Protein AF-A0A5J4R8J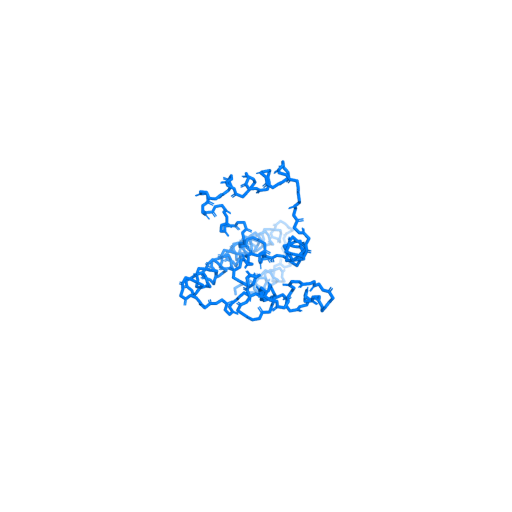6-F1 (afdb_monomer_lite)

Structure (mmCIF, N/CA/C/O backbone):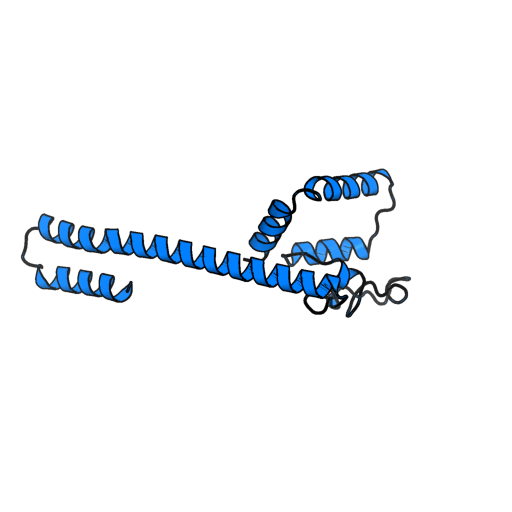
data_AF-A0A5J4R8J6-F1
#
_entry.id   AF-A0A5J4R8J6-F1
#
loop_
_atom_site.group_PDB
_atom_site.id
_atom_site.type_symbol
_atom_site.label_atom_id
_atom_site.label_alt_id
_atom_site.label_comp_id
_atom_site.label_asym_id
_atom_site.label_entity_id
_atom_site.label_seq_id
_atom_site.pdbx_PDB_ins_code
_atom_site.Cartn_x
_atom_site.Cartn_y
_atom_site.Cartn_z
_atom_site.occupancy
_atom_site.B_iso_or_equiv
_atom_site.auth_seq_id
_atom_site.auth_comp_id
_atom_site.auth_asym_id
_atom_site.auth_atom_id
_atom_site.pdbx_PDB_model_num
ATOM 1 N N . MET A 1 1 ? 19.999 -7.911 -23.924 1.00 58.81 1 MET A N 1
ATOM 2 C CA . MET A 1 1 ? 19.539 -6.892 -24.900 1.00 58.81 1 MET A CA 1
ATOM 3 C C . MET A 1 1 ? 20.183 -5.522 -24.690 1.00 58.81 1 MET A C 1
ATOM 5 O O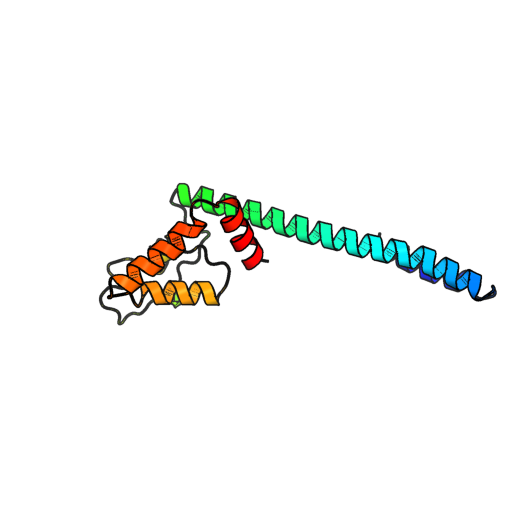 . MET A 1 1 ? 20.916 -5.104 -25.570 1.00 58.81 1 MET A O 1
ATOM 9 N N . ARG A 1 2 ? 20.009 -4.842 -23.542 1.00 65.06 2 ARG A N 1
ATOM 10 C CA . ARG A 1 2 ? 20.605 -3.505 -23.289 1.00 65.06 2 ARG A CA 1
ATOM 11 C C . ARG A 1 2 ? 22.144 -3.468 -23.416 1.00 65.06 2 ARG A C 1
ATOM 13 O O . ARG A 1 2 ? 22.671 -2.579 -24.070 1.00 65.06 2 ARG A O 1
ATOM 20 N N . LEU A 1 3 ? 22.839 -4.475 -22.877 1.00 64.38 3 LEU A N 1
ATOM 21 C CA . LEU A 1 3 ? 24.304 -4.612 -22.977 1.00 64.38 3 LEU A CA 1
ATOM 22 C C . LEU A 1 3 ? 24.801 -4.854 -24.410 1.00 64.38 3 LEU A C 1
ATOM 24 O O . LEU A 1 3 ? 25.862 -4.369 -24.774 1.00 64.38 3 LEU A O 1
ATOM 28 N N . ILE A 1 4 ? 24.018 -5.559 -25.232 1.00 69.19 4 ILE A N 1
ATOM 29 C CA . ILE A 1 4 ? 24.380 -5.878 -26.622 1.00 69.19 4 ILE A CA 1
ATOM 30 C C . ILE A 1 4 ? 24.300 -4.617 -27.489 1.00 69.19 4 ILE A C 1
ATOM 32 O O . ILE A 1 4 ? 25.196 -4.371 -28.285 1.00 69.19 4 ILE A O 1
ATOM 36 N N . VAL A 1 5 ? 23.270 -3.784 -27.290 1.00 68.88 5 VAL A N 1
ATOM 37 C CA . VAL A 1 5 ? 23.124 -2.501 -28.002 1.00 68.88 5 VAL A CA 1
ATOM 38 C C . VAL A 1 5 ? 24.233 -1.525 -27.599 1.00 68.88 5 VAL A C 1
ATOM 40 O O . VAL A 1 5 ? 24.812 -0.866 -28.455 1.00 68.88 5 VAL A O 1
ATOM 43 N N . PHE A 1 6 ? 24.581 -1.475 -26.311 1.00 68.75 6 PHE A N 1
ATOM 44 C CA . PHE A 1 6 ? 25.683 -0.644 -25.825 1.00 68.75 6 PHE A CA 1
ATOM 45 C C . PHE A 1 6 ? 27.047 -1.111 -26.364 1.00 68.75 6 PHE A C 1
ATOM 47 O O . PHE A 1 6 ? 27.819 -0.299 -26.870 1.00 68.75 6 PHE A O 1
ATOM 54 N N . ALA A 1 7 ? 27.314 -2.421 -26.336 1.00 70.25 7 ALA A N 1
ATOM 55 C CA . ALA A 1 7 ? 28.534 -3.005 -26.889 1.00 70.25 7 ALA A CA 1
ATOM 56 C C . ALA A 1 7 ? 28.643 -2.781 -28.406 1.00 70.25 7 ALA A C 1
ATOM 58 O O . ALA A 1 7 ? 29.691 -2.350 -28.873 1.00 70.25 7 ALA A O 1
ATOM 59 N N . ALA A 1 8 ? 27.555 -2.973 -29.161 1.00 69.75 8 ALA A N 1
ATOM 60 C CA . ALA A 1 8 ? 27.521 -2.718 -30.601 1.00 69.75 8 ALA A CA 1
ATOM 61 C C . ALA A 1 8 ? 27.806 -1.245 -30.946 1.00 69.75 8 ALA A C 1
ATOM 63 O O . ALA A 1 8 ? 28.494 -0.971 -31.927 1.00 69.75 8 ALA A O 1
ATOM 64 N N . GLY A 1 9 ? 27.344 -0.302 -30.116 1.00 69.75 9 GLY A N 1
ATOM 65 C CA . GLY A 1 9 ? 27.661 1.122 -30.264 1.00 69.75 9 GLY A CA 1
ATOM 66 C C . GLY A 1 9 ? 29.141 1.430 -30.058 1.00 69.75 9 GLY A C 1
ATOM 67 O O . GLY A 1 9 ? 29.737 2.145 -30.860 1.00 69.75 9 GLY A O 1
ATOM 68 N N . ILE A 1 10 ? 29.759 0.847 -29.024 1.00 71.12 10 ILE A N 1
ATOM 69 C CA . ILE A 1 10 ? 31.199 0.995 -28.763 1.00 71.12 10 ILE A CA 1
ATOM 70 C C . ILE A 1 10 ? 32.016 0.387 -29.908 1.00 71.12 10 ILE A C 1
ATOM 72 O O . ILE A 1 10 ? 32.928 1.034 -30.419 1.00 71.12 10 ILE A O 1
ATOM 76 N N . THR A 1 11 ? 31.669 -0.823 -30.356 1.00 71.12 11 THR A N 1
ATOM 77 C CA . THR A 1 11 ? 32.344 -1.478 -31.484 1.00 71.12 11 THR A CA 1
ATOM 78 C C . THR A 1 11 ? 32.195 -0.666 -32.773 1.00 71.12 11 THR A C 1
ATOM 80 O O . THR A 1 11 ? 33.178 -0.483 -33.486 1.00 71.12 11 THR A O 1
ATOM 83 N N . GLY A 1 12 ? 31.013 -0.098 -33.039 1.00 67.81 12 GLY A N 1
ATOM 84 C CA . GLY A 1 12 ? 30.772 0.769 -34.195 1.00 67.81 12 GLY A CA 1
ATOM 85 C C . GLY A 1 12 ? 31.623 2.044 -34.187 1.00 67.81 12 GLY A C 1
ATOM 86 O O . GLY A 1 12 ? 32.202 2.399 -35.210 1.00 67.81 12 GLY A O 1
ATOM 87 N N . ILE A 1 13 ? 31.772 2.697 -33.031 1.00 69.31 13 ILE A N 1
ATOM 88 C CA . ILE A 1 13 ? 32.615 3.898 -32.887 1.00 69.31 13 ILE A CA 1
ATOM 89 C C . ILE A 1 13 ? 34.104 3.562 -33.069 1.00 69.31 13 ILE A C 1
ATOM 91 O O . ILE A 1 13 ? 34.834 4.331 -33.692 1.00 69.31 13 ILE A O 1
ATOM 95 N N . ILE A 1 14 ? 34.563 2.414 -32.558 1.00 72.06 14 ILE A N 1
ATOM 96 C CA . ILE A 1 14 ? 35.964 1.983 -32.696 1.00 72.06 14 ILE A CA 1
ATOM 97 C C . ILE A 1 14 ? 36.291 1.618 -34.153 1.00 72.06 14 ILE A C 1
ATOM 99 O O . ILE A 1 14 ? 37.346 2.012 -34.649 1.00 72.06 14 ILE A O 1
ATOM 103 N N . CYS A 1 15 ? 35.394 0.916 -34.856 1.00 68.81 15 CYS A N 1
ATOM 104 C CA . CYS A 1 15 ? 35.606 0.505 -36.248 1.00 68.81 15 CYS A CA 1
ATOM 105 C C . CYS A 1 15 ? 35.600 1.678 -37.247 1.00 68.81 15 CYS A C 1
ATOM 107 O O . CYS A 1 15 ? 36.333 1.624 -38.229 1.00 68.81 15 CYS A O 1
ATOM 109 N N . PHE A 1 16 ? 34.826 2.741 -36.995 1.00 68.25 16 PHE A N 1
ATOM 110 C CA . PHE A 1 16 ? 34.672 3.888 -37.909 1.00 68.25 16 PHE A CA 1
ATOM 111 C C . PHE A 1 16 ? 35.355 5.177 -37.414 1.00 68.25 16 PHE A C 1
ATOM 113 O O . PHE A 1 16 ? 34.982 6.284 -37.795 1.00 68.25 16 PHE A O 1
ATOM 120 N N . ARG A 1 17 ? 36.395 5.056 -36.578 1.00 66.56 17 ARG A N 1
ATOM 121 C CA . ARG A 1 17 ? 37.094 6.195 -35.948 1.00 66.56 17 ARG A CA 1
ATOM 122 C C . ARG A 1 17 ? 37.787 7.156 -36.934 1.00 66.56 17 ARG A C 1
ATOM 124 O O . ARG A 1 17 ? 38.086 8.281 -36.554 1.00 66.56 17 ARG A O 1
ATOM 131 N N . ASN A 1 18 ? 38.063 6.714 -38.162 1.00 68.12 18 ASN A N 1
ATOM 132 C CA . ASN A 1 18 ? 38.760 7.496 -39.196 1.00 68.12 18 ASN A CA 1
ATOM 133 C C . ASN A 1 18 ? 37.818 8.275 -40.138 1.00 68.12 18 ASN A C 1
ATOM 135 O O . ASN A 1 18 ? 38.300 8.959 -41.037 1.00 68.12 18 ASN A O 1
ATOM 139 N N . GLU A 1 19 ? 36.501 8.159 -39.954 1.00 69.56 19 GLU A N 1
ATOM 140 C CA . GLU A 1 19 ? 35.485 8.828 -40.773 1.00 69.56 19 GLU A CA 1
ATOM 141 C C . GLU A 1 19 ? 35.129 10.229 -40.248 1.00 69.56 19 GLU A C 1
ATOM 143 O O . GLU A 1 19 ? 35.469 10.611 -39.126 1.00 69.56 19 GLU A O 1
ATOM 148 N N . SER A 1 20 ? 34.412 11.011 -41.062 1.00 78.31 20 SER A N 1
ATOM 149 C CA . SER A 1 20 ? 33.974 12.364 -40.686 1.00 78.31 20 SER A CA 1
ATOM 150 C C . SER A 1 20 ? 33.191 12.397 -39.361 1.00 78.31 20 SER A C 1
ATOM 152 O O . SER A 1 20 ? 32.406 11.497 -39.048 1.00 78.31 20 SER A O 1
ATOM 154 N N . HIS A 1 21 ? 33.324 13.492 -38.601 1.00 77.38 21 HIS A N 1
ATOM 155 C CA . HIS A 1 21 ? 32.612 13.682 -37.328 1.00 77.38 21 HIS A CA 1
ATOM 156 C C . HIS A 1 21 ? 31.083 13.528 -37.445 1.00 77.38 21 HIS A C 1
ATOM 158 O O . HIS A 1 21 ? 30.435 13.097 -36.491 1.00 77.38 21 HIS A O 1
ATOM 164 N N . VAL A 1 22 ? 30.508 13.824 -38.618 1.00 79.12 22 VAL A N 1
ATOM 165 C CA . VAL A 1 22 ? 29.074 13.650 -38.908 1.00 79.12 22 VAL A CA 1
ATOM 166 C C . VAL A 1 22 ? 28.682 12.169 -38.942 1.00 79.12 22 VAL A C 1
ATOM 168 O O . VAL A 1 22 ? 27.648 11.798 -38.389 1.00 79.12 22 VAL A O 1
ATOM 171 N N . PHE A 1 23 ? 29.519 11.305 -39.522 1.00 79.38 23 PHE A N 1
ATOM 172 C CA . PHE A 1 23 ? 29.284 9.857 -39.558 1.00 79.38 23 PHE A CA 1
ATOM 173 C C . PHE A 1 23 ? 29.349 9.233 -38.159 1.00 79.38 23 PHE A C 1
ATOM 175 O O . PHE A 1 23 ? 28.470 8.454 -37.785 1.00 79.38 23 PHE A O 1
ATOM 182 N N . ILE A 1 24 ? 30.337 9.631 -37.352 1.00 78.19 24 ILE A N 1
ATOM 183 C CA . ILE A 1 24 ? 30.477 9.169 -35.962 1.00 78.19 24 ILE A CA 1
ATOM 184 C C . ILE A 1 24 ? 29.266 9.610 -35.126 1.00 78.19 24 ILE A C 1
ATOM 186 O O . ILE A 1 24 ? 28.697 8.804 -34.387 1.00 78.19 24 ILE A O 1
ATOM 190 N N . ALA A 1 25 ? 28.825 10.864 -35.280 1.00 79.88 25 ALA A N 1
ATOM 191 C CA . ALA A 1 25 ? 27.623 11.373 -34.623 1.00 79.88 25 ALA A CA 1
ATOM 192 C C . ALA A 1 25 ? 26.357 10.602 -35.044 1.00 79.88 25 ALA A C 1
ATOM 194 O O . ALA A 1 25 ? 25.527 10.284 -34.192 1.00 79.88 25 ALA A O 1
ATOM 195 N N . GLY A 1 26 ? 26.233 10.239 -36.326 1.00 82.00 26 GLY A N 1
ATOM 196 C CA . GLY A 1 26 ? 25.136 9.415 -36.837 1.00 82.00 26 GLY A CA 1
ATOM 197 C C . GLY A 1 26 ? 25.084 8.024 -36.197 1.00 82.00 26 GLY A C 1
ATOM 198 O O . GLY A 1 26 ? 24.033 7.615 -35.709 1.00 82.00 26 GLY A O 1
ATOM 199 N N . ILE A 1 27 ? 26.219 7.322 -36.113 1.00 80.38 27 ILE A N 1
ATOM 200 C CA . ILE A 1 27 ? 26.310 5.991 -35.481 1.00 80.38 27 ILE A CA 1
ATOM 201 C C . ILE A 1 27 ? 25.992 6.070 -33.984 1.00 80.38 27 ILE A C 1
ATOM 203 O O . ILE A 1 27 ? 25.235 5.245 -33.455 1.00 80.38 27 ILE A O 1
ATOM 207 N N . ALA A 1 28 ? 26.540 7.080 -33.302 1.00 79.94 28 ALA A N 1
ATOM 208 C CA . ALA A 1 28 ? 26.262 7.318 -31.894 1.00 79.94 28 ALA A CA 1
ATOM 209 C C . ALA A 1 28 ? 24.761 7.547 -31.671 1.00 79.94 28 ALA A C 1
ATOM 211 O O . ALA A 1 28 ? 24.169 6.868 -30.835 1.00 79.94 28 ALA A O 1
ATOM 212 N N . ALA A 1 29 ? 24.120 8.413 -32.463 1.00 81.94 29 ALA A N 1
ATOM 213 C CA . ALA A 1 29 ? 22.684 8.672 -32.384 1.00 81.94 29 ALA A CA 1
ATOM 214 C C . ALA A 1 29 ? 21.848 7.416 -32.686 1.00 81.94 29 ALA A C 1
ATOM 216 O O . ALA A 1 29 ? 20.966 7.061 -31.901 1.00 81.94 29 ALA A O 1
ATOM 217 N N . CYS A 1 30 ? 22.168 6.690 -33.762 1.00 81.12 30 CYS A N 1
ATOM 218 C CA . CYS A 1 30 ? 21.501 5.441 -34.134 1.00 81.12 30 CYS A CA 1
ATOM 219 C C . CYS A 1 30 ? 21.612 4.355 -33.061 1.00 81.12 30 CYS A C 1
ATOM 221 O O . CYS A 1 30 ? 20.753 3.482 -33.014 1.00 81.12 30 CYS A O 1
ATOM 223 N N . THR A 1 31 ? 22.618 4.406 -32.186 1.00 79.44 31 THR A N 1
ATOM 224 C CA . THR A 1 31 ? 22.766 3.444 -31.087 1.00 79.44 31 THR A CA 1
ATOM 225 C C . THR A 1 31 ? 22.140 3.947 -29.784 1.00 79.44 31 THR A C 1
ATOM 227 O O . THR A 1 31 ? 21.408 3.217 -29.112 1.00 79.44 31 THR A O 1
ATOM 230 N N . PHE A 1 32 ? 22.378 5.210 -29.422 1.00 80.50 32 PHE A N 1
ATOM 231 C CA . PHE A 1 32 ? 21.909 5.785 -28.160 1.00 80.50 32 PHE A CA 1
ATOM 232 C C . PHE A 1 32 ? 20.397 5.998 -28.129 1.00 80.50 32 PHE A C 1
ATOM 234 O O . PHE A 1 32 ? 19.769 5.717 -27.109 1.00 80.50 32 PHE A O 1
ATOM 241 N N . ILE A 1 33 ? 19.792 6.457 -29.227 1.00 84.88 33 ILE A N 1
ATOM 242 C CA . ILE A 1 33 ? 18.345 6.706 -29.292 1.00 84.88 33 ILE A CA 1
ATOM 243 C C . ILE A 1 33 ? 17.539 5.423 -29.010 1.00 84.88 33 ILE A C 1
ATOM 245 O O . ILE A 1 33 ? 16.722 5.433 -28.080 1.00 84.88 33 ILE A O 1
ATOM 249 N N . PRO A 1 34 ? 17.756 4.291 -29.716 1.00 85.00 34 PRO A N 1
ATOM 250 C CA . PRO A 1 34 ? 17.031 3.059 -29.415 1.00 85.00 34 PRO A CA 1
ATOM 251 C C . PRO A 1 34 ? 17.411 2.475 -28.052 1.00 85.00 34 PRO A C 1
ATOM 253 O O . PRO A 1 34 ? 16.550 1.896 -27.388 1.00 85.00 34 PRO A O 1
ATOM 256 N N . PHE A 1 35 ? 18.653 2.655 -27.588 1.00 85.00 35 PHE A N 1
ATOM 257 C CA . PHE A 1 35 ? 19.045 2.254 -26.238 1.00 85.00 35 PHE A CA 1
ATOM 258 C C . PHE A 1 35 ? 18.221 2.981 -25.166 1.00 85.00 35 PHE A C 1
ATOM 260 O O . PHE A 1 35 ? 17.617 2.326 -24.317 1.00 85.00 35 PHE A O 1
ATOM 267 N N . LEU A 1 36 ? 18.120 4.313 -25.230 1.00 86.88 36 LEU A N 1
ATOM 268 C CA . LEU A 1 36 ? 17.318 5.106 -24.292 1.00 86.88 36 LEU A CA 1
ATOM 269 C C . LEU A 1 36 ? 15.829 4.739 -24.371 1.00 86.88 36 LEU A C 1
ATOM 271 O O . LEU A 1 36 ? 15.171 4.595 -23.337 1.00 86.88 36 LEU A O 1
ATOM 275 N N . ALA A 1 37 ? 15.304 4.508 -25.578 1.00 89.12 37 ALA A N 1
ATOM 276 C CA . ALA A 1 37 ? 13.930 4.046 -25.769 1.00 89.12 37 ALA A CA 1
ATOM 277 C C . ALA A 1 37 ? 13.684 2.674 -25.111 1.00 89.12 37 ALA A C 1
ATOM 279 O O . ALA A 1 37 ? 12.687 2.491 -24.405 1.00 89.12 37 ALA A O 1
ATOM 280 N N . LEU A 1 38 ? 14.610 1.722 -25.277 1.00 88.81 38 LEU A N 1
ATOM 281 C CA . LEU A 1 38 ? 14.567 0.413 -24.618 1.00 88.81 38 LEU A CA 1
ATOM 282 C C . LEU A 1 38 ? 14.680 0.536 -23.098 1.00 88.81 38 LEU A C 1
ATOM 284 O O . LEU A 1 38 ? 13.985 -0.182 -22.374 1.00 88.81 38 LEU A O 1
ATOM 288 N N . VAL A 1 39 ? 15.530 1.438 -22.599 1.00 89.75 39 VAL A N 1
ATOM 289 C CA . VAL A 1 39 ? 15.662 1.691 -21.163 1.00 89.75 39 VAL A CA 1
ATOM 290 C C . VAL A 1 39 ? 14.331 2.178 -20.598 1.00 89.75 39 VAL A C 1
ATOM 292 O O . VAL A 1 39 ? 13.786 1.527 -19.706 1.00 89.75 39 VAL A O 1
ATOM 295 N N . LYS A 1 40 ? 13.744 3.222 -21.192 1.00 91.31 40 LYS A N 1
ATOM 296 C CA . LYS A 1 40 ? 12.447 3.773 -20.780 1.00 91.31 40 LYS A CA 1
ATOM 297 C C . LYS A 1 40 ? 11.328 2.732 -20.848 1.00 91.31 40 LYS A C 1
ATOM 299 O O . LYS A 1 40 ? 10.543 2.610 -19.909 1.00 91.31 40 LYS A O 1
ATOM 304 N N . ARG A 1 41 ? 11.266 1.944 -21.929 1.00 92.75 41 ARG A N 1
ATOM 305 C CA . ARG A 1 41 ? 10.247 0.897 -22.097 1.00 92.75 41 ARG A CA 1
ATOM 306 C C . ARG A 1 41 ? 10.368 -0.183 -21.031 1.00 92.75 41 ARG A C 1
ATOM 308 O O . ARG A 1 41 ? 9.357 -0.561 -20.451 1.00 92.75 41 ARG A O 1
ATOM 315 N N . HIS A 1 42 ? 11.576 -0.672 -20.764 1.00 93.44 42 HIS A N 1
ATOM 316 C CA . HIS A 1 42 ? 11.761 -1.706 -19.751 1.00 93.44 42 HIS A CA 1
ATOM 317 C C . HIS A 1 42 ? 11.514 -1.172 -18.341 1.00 93.44 42 HIS A C 1
ATOM 319 O O . HIS A 1 42 ? 10.849 -1.866 -17.589 1.00 93.44 42 HIS A O 1
ATOM 325 N N . ASN A 1 43 ? 11.923 0.054 -17.998 1.00 90.62 43 ASN A N 1
ATOM 326 C CA . ASN A 1 43 ? 11.597 0.618 -16.682 1.00 90.62 43 ASN A CA 1
ATOM 327 C C . ASN A 1 43 ? 10.076 0.748 -16.509 1.00 90.62 43 ASN A C 1
ATOM 329 O O . ASN A 1 43 ? 9.531 0.330 -15.496 1.00 90.62 43 ASN A O 1
ATOM 333 N N . ARG A 1 44 ? 9.359 1.213 -17.542 1.00 93.69 44 ARG A N 1
ATOM 334 C CA . ARG A 1 44 ? 7.889 1.262 -17.523 1.00 93.69 44 ARG A CA 1
ATOM 335 C C . ARG A 1 44 ? 7.255 -0.122 -17.361 1.00 93.69 44 ARG A C 1
ATOM 337 O O . ARG A 1 44 ? 6.277 -0.260 -16.635 1.00 93.69 44 ARG A O 1
ATOM 344 N N . LEU A 1 45 ? 7.771 -1.133 -18.061 1.00 94.50 45 LEU A N 1
ATOM 345 C CA . LEU A 1 45 ? 7.279 -2.508 -17.940 1.00 94.50 45 LEU A CA 1
ATOM 346 C C . LEU A 1 45 ? 7.587 -3.101 -16.565 1.00 94.50 45 LEU A C 1
ATOM 348 O O . LEU A 1 45 ? 6.741 -3.802 -16.025 1.00 94.50 45 LEU A O 1
ATOM 352 N N . PHE A 1 46 ? 8.754 -2.794 -16.004 1.00 95.19 46 PHE A N 1
ATOM 353 C CA . PHE A 1 46 ? 9.166 -3.236 -14.680 1.00 95.19 46 PHE A CA 1
ATOM 354 C C . PHE A 1 46 ? 8.253 -2.649 -13.599 1.00 95.19 46 PHE A C 1
ATOM 356 O O . PHE A 1 46 ? 7.635 -3.413 -12.871 1.00 95.19 46 PHE A O 1
ATOM 363 N N . HIS A 1 47 ? 8.036 -1.329 -13.592 1.00 93.88 47 HIS A N 1
ATOM 364 C CA . HIS A 1 47 ? 7.093 -0.700 -12.660 1.00 93.88 47 HIS A CA 1
ATOM 365 C C . HIS A 1 47 ? 5.663 -1.220 -12.831 1.00 93.88 47 HIS A C 1
ATOM 367 O O . HIS A 1 47 ? 4.960 -1.446 -11.854 1.00 93.88 47 HIS A O 1
ATOM 373 N N . ARG A 1 48 ? 5.216 -1.453 -14.074 1.00 95.25 48 ARG A N 1
ATOM 374 C CA . ARG A 1 48 ? 3.890 -2.037 -14.313 1.00 95.25 48 ARG A CA 1
ATOM 375 C C . ARG A 1 48 ? 3.789 -3.461 -13.772 1.00 95.25 48 ARG A C 1
ATOM 377 O O . ARG A 1 48 ? 2.736 -3.831 -13.270 1.00 95.25 48 ARG A O 1
ATOM 384 N N . LYS A 1 49 ? 4.849 -4.255 -13.915 1.00 96.69 49 LYS A N 1
ATOM 385 C CA . LYS A 1 49 ? 4.918 -5.605 -13.363 1.00 96.69 49 LYS A CA 1
ATOM 386 C C . LYS A 1 49 ? 4.812 -5.548 -11.838 1.00 96.69 49 LYS A C 1
ATOM 388 O O . LYS A 1 49 ? 3.912 -6.171 -11.297 1.00 96.69 49 LYS A O 1
ATOM 393 N N . GLU A 1 50 ? 5.651 -4.746 -11.193 1.00 96.62 50 GLU A N 1
ATOM 394 C CA . GLU A 1 50 ? 5.695 -4.602 -9.734 1.00 96.62 50 GLU A CA 1
ATOM 395 C C . GLU A 1 50 ? 4.347 -4.133 -9.165 1.00 96.62 50 GLU A C 1
ATOM 397 O O . GLU A 1 50 ? 3.808 -4.730 -8.236 1.00 96.62 50 GLU A O 1
ATOM 402 N N . PHE A 1 51 ? 3.726 -3.138 -9.806 1.00 96.75 51 PHE A N 1
ATOM 403 C CA . PHE A 1 51 ? 2.389 -2.664 -9.452 1.00 96.75 51 PHE A CA 1
ATOM 404 C C . PHE A 1 51 ? 1.326 -3.770 -9.544 1.00 96.75 51 PHE A C 1
ATOM 406 O O . PHE A 1 51 ? 0.472 -3.893 -8.667 1.00 96.75 51 PHE A O 1
ATOM 413 N N . LEU A 1 52 ? 1.354 -4.580 -10.608 1.00 96.75 52 LEU A N 1
ATOM 414 C CA . LEU A 1 52 ? 0.404 -5.682 -10.787 1.00 96.75 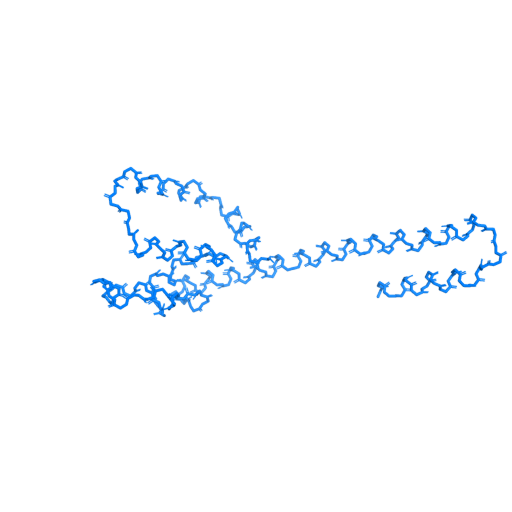52 LEU A CA 1
ATOM 415 C C . LEU A 1 52 ? 0.656 -6.826 -9.800 1.00 96.75 52 LEU A C 1
ATOM 417 O O . LEU A 1 52 ? -0.306 -7.404 -9.304 1.00 96.75 52 LEU A O 1
ATOM 421 N N . GLU A 1 53 ? 1.915 -7.130 -9.491 1.00 97.38 53 GLU A N 1
ATOM 422 C CA . GLU A 1 53 ? 2.279 -8.115 -8.468 1.00 97.38 53 GLU A CA 1
ATOM 423 C C . GLU A 1 53 ? 1.747 -7.683 -7.097 1.00 97.38 53 GLU A C 1
ATOM 425 O O . GLU A 1 53 ? 1.043 -8.458 -6.452 1.00 97.38 53 GLU A O 1
ATOM 430 N N . LYS A 1 54 ? 1.948 -6.415 -6.711 1.00 96.25 54 LYS A N 1
ATOM 431 C CA . LYS A 1 54 ? 1.381 -5.852 -5.475 1.00 96.25 54 LYS A CA 1
ATOM 432 C C . LYS A 1 54 ? -0.143 -5.826 -5.463 1.00 96.25 54 LYS A C 1
ATOM 434 O O . LYS A 1 54 ? -0.751 -6.103 -4.432 1.00 96.25 54 LYS A O 1
ATOM 439 N N . LYS A 1 55 ? -0.784 -5.540 -6.599 1.00 97.06 55 LYS A N 1
ATOM 440 C CA . LYS A 1 55 ? -2.248 -5.602 -6.712 1.00 97.06 55 LYS A CA 1
ATOM 441 C C . LYS A 1 55 ? -2.781 -7.006 -6.429 1.00 97.06 55 LYS A C 1
ATOM 443 O O . LYS A 1 55 ? -3.772 -7.144 -5.715 1.00 97.06 55 LYS A O 1
ATOM 448 N N . THR A 1 56 ? -2.132 -8.026 -6.985 1.00 97.50 56 THR A N 1
ATOM 449 C CA . THR A 1 56 ? -2.490 -9.430 -6.754 1.00 97.50 56 THR A CA 1
ATOM 450 C C . THR A 1 56 ? -2.254 -9.820 -5.298 1.00 97.50 56 THR A C 1
ATOM 452 O O . THR A 1 56 ? -3.176 -10.318 -4.663 1.00 97.50 56 THR A O 1
ATOM 455 N N . GLU A 1 57 ? -1.081 -9.501 -4.746 1.00 96.31 57 GLU A N 1
ATOM 456 C CA . GLU A 1 57 ? -0.714 -9.789 -3.353 1.00 96.31 57 GLU A CA 1
ATOM 457 C C . GLU A 1 57 ? -1.732 -9.207 -2.357 1.00 96.31 57 GLU A C 1
ATOM 459 O O . GLU A 1 57 ? -2.247 -9.922 -1.499 1.00 96.31 57 GLU A O 1
ATOM 464 N N . ILE A 1 58 ? -2.114 -7.934 -2.515 1.00 95.69 58 ILE A N 1
ATOM 465 C CA . ILE A 1 58 ? -3.129 -7.302 -1.659 1.00 95.69 58 ILE A CA 1
ATOM 466 C C . ILE A 1 58 ? -4.483 -8.003 -1.781 1.00 95.69 58 ILE A C 1
ATOM 468 O O . ILE A 1 58 ? -5.143 -8.225 -0.771 1.00 95.69 58 ILE A O 1
ATOM 472 N N . ASN A 1 59 ? -4.916 -8.345 -2.997 1.00 96.00 59 ASN A N 1
ATOM 473 C CA . ASN A 1 59 ? -6.186 -9.045 -3.188 1.00 96.00 59 ASN A CA 1
ATOM 474 C C . ASN A 1 59 ? -6.177 -10.426 -2.525 1.00 96.00 59 ASN A C 1
ATOM 476 O O . ASN A 1 59 ? -7.171 -10.810 -1.918 1.00 96.00 59 ASN A O 1
ATOM 480 N N . GLU A 1 60 ? -5.067 -11.160 -2.606 1.00 96.62 60 GLU A N 1
ATOM 481 C CA . GLU A 1 60 ? -4.907 -12.444 -1.919 1.00 96.62 60 GLU A CA 1
ATOM 482 C C . GLU A 1 60 ? -4.968 -12.283 -0.396 1.00 96.62 60 GLU A C 1
ATOM 4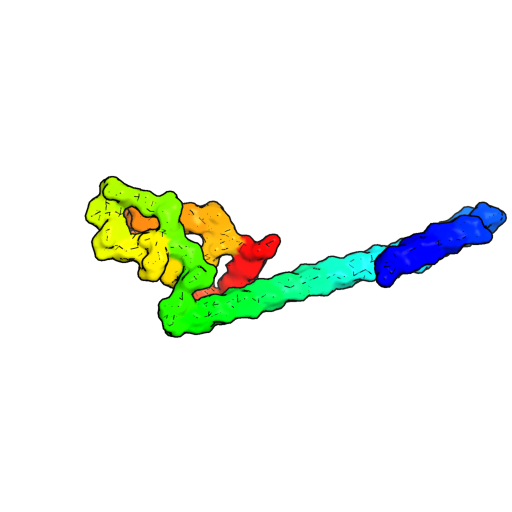84 O O . GLU A 1 60 ? -5.615 -13.083 0.280 1.00 96.62 60 GLU A O 1
ATOM 489 N N . TRP A 1 61 ? -4.347 -11.235 0.153 1.00 95.62 61 TRP A N 1
ATOM 490 C CA . TRP A 1 61 ? -4.432 -10.921 1.581 1.00 95.62 61 TRP A CA 1
ATOM 491 C C . TRP A 1 61 ? -5.853 -10.569 2.022 1.00 95.62 61 TRP A C 1
ATOM 493 O O . TRP A 1 61 ? -6.310 -11.071 3.044 1.00 95.62 61 TRP A O 1
ATOM 503 N N . GLU A 1 62 ? -6.579 -9.75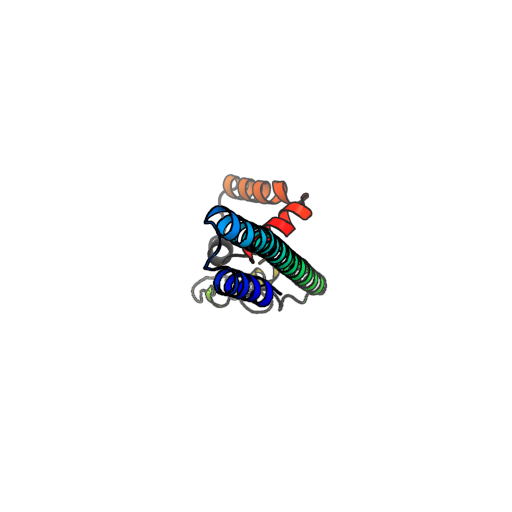2 1.256 1.00 95.06 62 GLU A N 1
ATOM 504 C CA . GLU A 1 62 ? -7.973 -9.418 1.576 1.00 95.06 62 GLU A CA 1
ATOM 505 C C . GLU A 1 62 ? -8.903 -10.634 1.430 1.00 95.06 62 GLU A C 1
ATOM 507 O O . GLU A 1 62 ? -9.807 -10.810 2.243 1.00 95.06 62 GLU A O 1
ATOM 512 N N . LEU A 1 63 ? -8.662 -11.525 0.459 1.00 96.12 63 LEU A N 1
ATOM 513 C CA . LEU A 1 63 ? -9.399 -12.789 0.342 1.00 96.12 63 LEU A CA 1
ATOM 514 C C . LEU A 1 63 ? -9.198 -13.683 1.573 1.00 96.12 63 LEU A C 1
ATOM 516 O O . LEU A 1 63 ? -10.167 -14.258 2.070 1.00 96.12 63 LEU A O 1
ATOM 520 N N . LYS A 1 64 ? -7.968 -13.771 2.095 1.00 95.31 64 LYS A N 1
ATOM 521 C CA . LYS A 1 64 ? -7.683 -14.470 3.359 1.00 95.31 64 LYS A CA 1
ATOM 522 C C . LYS A 1 64 ? -8.373 -13.801 4.546 1.00 95.31 64 LYS A C 1
ATOM 524 O O . LYS A 1 64 ? -8.997 -14.492 5.347 1.00 95.31 64 LYS A O 1
ATOM 529 N N . ALA A 1 65 ? -8.353 -12.468 4.603 1.00 94.19 65 ALA A N 1
ATOM 530 C CA . ALA A 1 65 ? -8.989 -11.698 5.671 1.00 94.19 65 ALA A CA 1
ATOM 531 C C . ALA A 1 65 ? -10.505 -11.933 5.747 1.00 94.19 65 ALA A C 1
ATOM 533 O O . ALA A 1 65 ? -11.054 -12.036 6.841 1.00 94.19 65 ALA A O 1
ATOM 534 N N . ILE A 1 66 ? -11.179 -12.069 4.597 1.00 93.69 66 ILE A N 1
ATOM 535 C CA . ILE A 1 66 ? -12.604 -12.443 4.531 1.00 93.69 66 ILE A CA 1
ATOM 536 C C . ILE A 1 66 ? -12.838 -13.828 5.157 1.00 93.69 66 ILE A C 1
ATOM 538 O O . ILE A 1 66 ? -13.868 -14.057 5.785 1.00 93.69 66 ILE A O 1
ATOM 542 N N . GLY A 1 67 ? -11.873 -14.741 5.021 1.00 93.62 67 GLY A N 1
ATOM 543 C CA . GLY A 1 67 ? -11.855 -16.046 5.683 1.00 93.62 67 GLY A CA 1
ATOM 544 C C . GLY A 1 67 ? -11.387 -16.018 7.144 1.00 93.62 67 GLY A C 1
ATOM 545 O O . GLY A 1 67 ? -11.078 -17.080 7.676 1.00 93.62 67 GLY A O 1
ATOM 546 N N . TYR A 1 68 ? -11.316 -14.841 7.779 1.00 90.75 68 TYR A N 1
ATOM 547 C CA . TYR A 1 68 ? -10.798 -14.616 9.137 1.00 90.75 68 TYR A CA 1
ATOM 548 C C . TYR A 1 68 ? -9.312 -14.962 9.337 1.00 90.75 68 TYR A C 1
ATOM 550 O O . TYR A 1 68 ? -8.841 -15.028 10.470 1.00 90.75 68 TYR A O 1
ATOM 558 N N . ASP A 1 69 ? -8.549 -15.120 8.254 1.00 94.12 69 ASP A N 1
ATOM 559 C CA . ASP A 1 69 ? -7.093 -15.239 8.304 1.00 94.12 69 ASP A CA 1
ATOM 560 C C . ASP A 1 69 ? -6.444 -13.864 8.083 1.00 94.12 69 ASP A C 1
ATOM 562 O O . ASP A 1 69 ? -6.307 -13.379 6.957 1.00 94.12 69 ASP A O 1
ATOM 566 N N . THR A 1 70 ? -6.034 -13.226 9.181 1.00 92.44 70 THR A N 1
ATOM 567 C CA . THR A 1 70 ? -5.357 -11.919 9.180 1.00 92.44 70 THR A CA 1
ATOM 568 C C . THR A 1 70 ? -3.841 -12.012 9.313 1.00 92.44 70 THR A C 1
ATOM 570 O O . THR A 1 70 ? -3.185 -10.994 9.532 1.00 92.44 70 THR A O 1
ATOM 573 N N . SER A 1 71 ? -3.258 -13.202 9.146 1.00 92.06 71 SER A N 1
ATOM 574 C CA . SER A 1 71 ? -1.812 -13.434 9.299 1.00 92.06 71 SER A CA 1
ATOM 575 C C . SER A 1 71 ? -0.938 -12.578 8.374 1.00 92.06 71 SER A C 1
ATOM 577 O O . SER A 1 71 ? 0.217 -12.302 8.691 1.00 92.06 71 SER A O 1
ATOM 579 N N . ALA A 1 72 ? -1.490 -12.124 7.245 1.00 91.81 72 ALA A N 1
ATOM 580 C CA . ALA A 1 72 ? -0.804 -11.258 6.289 1.00 91.81 72 ALA A CA 1
ATOM 581 C C . ALA A 1 72 ? -0.610 -9.808 6.777 1.00 91.81 72 ALA A C 1
ATOM 583 O O . ALA A 1 72 ? 0.166 -9.061 6.181 1.00 91.81 72 ALA A O 1
ATOM 584 N N . PHE A 1 73 ? -1.307 -9.390 7.837 1.00 93.88 73 PHE A N 1
ATOM 585 C CA . PHE A 1 73 ? -1.262 -8.025 8.358 1.00 93.88 73 PHE A CA 1
ATOM 586 C C . PHE A 1 73 ? -0.462 -7.967 9.660 1.00 93.88 73 PHE A C 1
ATOM 588 O O . PHE A 1 73 ? -0.480 -8.897 10.464 1.00 93.88 73 PHE A O 1
ATOM 595 N N . ALA A 1 74 ? 0.238 -6.855 9.889 1.00 91.69 74 ALA A N 1
ATOM 596 C CA . ALA A 1 74 ? 1.003 -6.663 11.118 1.00 91.69 74 ALA A CA 1
ATOM 597 C C . ALA A 1 74 ? 0.069 -6.440 12.318 1.00 91.69 74 ALA A C 1
ATOM 599 O O . ALA A 1 74 ? -0.798 -5.561 12.256 1.00 91.69 74 ALA A O 1
ATOM 600 N N . GLY A 1 75 ? 0.291 -7.199 13.397 1.00 88.12 75 GLY A N 1
ATOM 601 C CA . GLY A 1 75 ? -0.470 -7.129 14.646 1.00 88.12 75 GLY A CA 1
ATOM 602 C C . GLY A 1 75 ? -0.116 -5.943 15.539 1.00 88.12 75 GLY A C 1
ATOM 603 O O . GLY A 1 75 ? -0.899 -5.584 16.414 1.00 88.12 75 GLY A O 1
ATOM 604 N N . GLY A 1 76 ? 1.018 -5.283 15.290 1.00 89.19 76 GLY A N 1
ATOM 605 C CA . GLY A 1 76 ? 1.411 -4.089 16.033 1.00 89.19 76 GLY A CA 1
ATOM 606 C C . GLY A 1 76 ? 1.856 -4.409 17.456 1.00 89.19 76 GLY A C 1
ATOM 607 O O . GLY A 1 76 ? 1.606 -3.621 18.365 1.00 89.19 76 GLY A O 1
ATOM 608 N N . GLU A 1 77 ? 2.494 -5.564 17.651 1.00 88.06 77 GLU A N 1
ATOM 609 C CA . GLU A 1 77 ? 3.059 -6.021 18.921 1.00 88.06 77 GLU A CA 1
ATOM 610 C C . GLU A 1 77 ? 3.940 -4.945 19.578 1.00 88.06 77 GLU A C 1
ATOM 612 O O . GLU A 1 77 ? 3.966 -4.813 20.800 1.00 88.06 77 GLU A O 1
ATOM 617 N N . GLU A 1 78 ? 4.619 -4.124 18.772 1.00 87.44 78 GLU A N 1
ATOM 618 C CA . GLU A 1 78 ? 5.451 -3.014 19.234 1.00 87.44 78 GLU A CA 1
ATOM 619 C C . GLU A 1 78 ? 4.679 -1.863 19.911 1.00 87.44 78 GLU A C 1
ATOM 621 O O . GLU A 1 78 ? 5.296 -1.014 20.552 1.00 87.44 78 GLU A O 1
ATOM 626 N N . PHE A 1 79 ? 3.349 -1.814 19.778 1.00 86.75 79 PHE A N 1
ATOM 627 C CA . PHE A 1 79 ? 2.489 -0.770 20.350 1.00 86.75 79 PHE A CA 1
ATOM 628 C C . PHE A 1 79 ? 1.744 -1.218 21.612 1.00 86.75 79 PHE A C 1
ATOM 630 O O . PHE A 1 79 ? 0.957 -0.443 22.164 1.00 86.75 79 PHE A O 1
ATOM 637 N N . ILE A 1 80 ? 1.991 -2.444 22.085 1.00 80.56 80 ILE A N 1
ATOM 638 C CA . ILE A 1 80 ? 1.409 -2.959 23.325 1.00 80.56 80 ILE A CA 1
ATOM 639 C C . ILE A 1 80 ? 1.913 -2.114 24.499 1.00 80.56 80 ILE A C 1
ATOM 641 O O . ILE A 1 80 ? 3.108 -2.073 24.790 1.00 80.56 80 ILE A O 1
ATOM 645 N N . ASN A 1 81 ? 0.985 -1.466 25.205 1.00 72.31 81 ASN A N 1
ATOM 646 C CA . ASN A 1 81 ? 1.275 -0.751 26.443 1.00 72.31 81 ASN A CA 1
ATOM 647 C C . ASN A 1 81 ? 0.759 -1.554 27.655 1.00 72.31 81 ASN A C 1
ATOM 649 O O . ASN A 1 81 ? -0.459 -1.610 27.860 1.00 72.31 81 ASN A O 1
ATOM 653 N N . PRO A 1 82 ? 1.649 -2.133 28.487 1.00 65.25 82 PRO A N 1
ATOM 654 C CA . PRO A 1 82 ? 1.267 -2.889 29.683 1.00 65.25 82 PRO A CA 1
ATOM 655 C C . PRO A 1 82 ? 0.563 -2.052 30.761 1.00 65.25 82 PRO A C 1
ATOM 657 O O . PRO A 1 82 ? -0.073 -2.613 31.645 1.00 65.25 82 PRO A O 1
ATOM 660 N N . ALA A 1 83 ? 0.693 -0.721 30.720 1.00 63.53 83 ALA A N 1
ATOM 661 C CA . ALA A 1 83 ? 0.113 0.194 31.703 1.00 63.53 83 ALA A CA 1
ATOM 662 C C . ALA A 1 83 ? -1.267 0.748 31.294 1.00 63.53 83 ALA A C 1
ATOM 664 O O . ALA A 1 83 ? -1.845 1.549 32.028 1.00 63.53 83 ALA A O 1
ATOM 665 N N . HIS A 1 84 ? -1.793 0.372 30.122 1.00 59.56 84 HIS A N 1
ATOM 666 C CA . HIS A 1 84 ? -3.092 0.851 29.652 1.00 59.56 84 HIS A CA 1
ATOM 667 C C . HIS A 1 84 ? -4.231 -0.015 30.236 1.00 59.56 84 HIS A C 1
ATOM 669 O O . HIS A 1 84 ? -4.189 -1.232 30.073 1.00 59.56 84 HIS A O 1
ATOM 675 N N . PRO A 1 85 ? -5.275 0.566 30.864 1.00 55.53 85 PRO A N 1
ATOM 676 C CA . PRO A 1 85 ? -6.295 -0.197 31.598 1.00 55.53 85 PRO A CA 1
ATOM 677 C C . PRO A 1 85 ? -7.100 -1.203 30.759 1.00 55.53 85 PRO A C 1
ATOM 679 O O . PRO A 1 85 ? -7.757 -2.064 31.325 1.00 55.53 85 PRO A O 1
ATOM 682 N N . TYR A 1 86 ? -7.068 -1.081 29.427 1.00 54.38 86 TYR A N 1
ATOM 683 C CA . TYR A 1 86 ? -7.907 -1.850 28.496 1.00 54.38 86 TYR A CA 1
ATOM 684 C C . TYR A 1 86 ? -7.120 -2.594 27.404 1.00 54.38 86 TYR A C 1
ATOM 686 O O . TYR A 1 86 ? -7.725 -3.195 26.521 1.00 54.38 86 TYR A O 1
ATOM 694 N N . SER A 1 87 ? -5.781 -2.518 27.397 1.00 51.00 87 SER A N 1
ATOM 695 C CA . SER A 1 87 ? -4.968 -3.117 26.321 1.00 51.00 87 SER A CA 1
ATOM 696 C C . SER A 1 87 ? -4.957 -4.647 26.352 1.00 51.00 87 SER A C 1
ATOM 698 O O . SER A 1 87 ? -4.806 -5.254 25.296 1.00 51.00 87 SER A O 1
ATOM 700 N N . TYR A 1 88 ? -5.152 -5.248 27.530 1.00 53.66 88 TYR A N 1
ATOM 701 C CA . TYR A 1 88 ? -5.203 -6.702 27.712 1.00 53.66 88 TYR A CA 1
ATOM 702 C C . TYR A 1 88 ? -6.602 -7.307 27.524 1.00 53.66 88 TYR A C 1
ATOM 704 O O . TYR A 1 88 ? -6.698 -8.437 27.068 1.00 53.66 88 TYR A O 1
ATOM 712 N N . ASP A 1 89 ? -7.675 -6.576 27.841 1.00 57.84 89 ASP A N 1
ATOM 713 C CA . ASP A 1 89 ? -9.039 -7.138 27.817 1.00 57.84 89 ASP A CA 1
ATOM 714 C C . ASP A 1 89 ? -9.687 -7.128 26.420 1.00 57.84 89 ASP A C 1
ATOM 716 O O . ASP A 1 89 ? -10.642 -7.862 26.178 1.00 57.84 89 ASP A O 1
ATOM 720 N N . LEU A 1 90 ? -9.200 -6.283 25.503 1.00 65.44 90 LEU A N 1
ATOM 721 C CA . LEU A 1 90 ? -9.799 -6.075 24.175 1.00 65.44 90 LEU A CA 1
ATOM 722 C C . LEU A 1 90 ? -8.953 -6.615 23.012 1.00 65.44 90 LEU A C 1
ATOM 724 O O . LEU A 1 90 ? -9.289 -6.327 21.863 1.00 65.44 90 LEU A O 1
ATOM 728 N N . ASP A 1 91 ? -7.861 -7.340 23.292 1.00 75.56 91 ASP A N 1
ATOM 729 C CA . ASP A 1 91 ? -6.897 -7.827 22.290 1.00 75.56 91 ASP A CA 1
ATOM 730 C C . ASP A 1 91 ? -6.602 -6.750 21.227 1.00 75.56 91 ASP A C 1
ATOM 732 O O . ASP A 1 91 ? -6.784 -6.945 20.022 1.00 75.56 91 ASP A O 1
ATOM 736 N N . LEU A 1 92 ? -6.227 -5.541 21.675 1.00 84.88 92 LEU A N 1
ATOM 737 C CA . LEU A 1 92 ? -6.095 -4.388 20.775 1.00 84.88 92 LEU A CA 1
ATOM 738 C C . LEU A 1 92 ? -4.922 -4.543 19.810 1.00 84.88 92 LEU A C 1
ATOM 740 O O . LEU A 1 92 ? -5.041 -4.123 18.665 1.00 84.88 92 LEU A O 1
ATOM 744 N N . PHE A 1 93 ? -3.828 -5.161 20.256 1.00 89.75 93 PHE A N 1
ATOM 745 C CA . PHE A 1 93 ? -2.597 -5.364 19.491 1.00 89.75 93 PHE A CA 1
ATOM 746 C C . PHE A 1 93 ? -2.098 -6.805 19.636 1.00 89.75 93 PHE A C 1
ATOM 748 O O . PHE A 1 93 ? -2.426 -7.491 20.600 1.00 89.75 93 PHE A O 1
ATOM 755 N N . GLY A 1 94 ? -1.280 -7.249 18.686 1.00 87.06 94 GLY A N 1
ATOM 756 C CA . GLY A 1 94 ? -0.736 -8.604 18.619 1.00 87.06 94 GLY A CA 1
ATOM 757 C C . GLY A 1 94 ? -1.453 -9.507 17.616 1.00 87.06 94 GLY A C 1
ATOM 758 O O . GLY A 1 94 ? -2.185 -9.047 16.736 1.00 87.06 94 GLY A O 1
ATOM 759 N N . SER A 1 95 ? -1.219 -10.812 17.729 1.00 87.19 95 SER A N 1
ATOM 760 C CA . SER A 1 95 ? -1.811 -11.811 16.836 1.00 87.19 95 SER A CA 1
ATOM 761 C C . SER A 1 95 ? -3.310 -11.973 17.093 1.00 87.19 95 SER A C 1
ATOM 763 O O . SER A 1 95 ? -3.722 -12.124 18.236 1.00 87.19 95 SER A O 1
ATOM 765 N N . HIS A 1 96 ? -4.109 -11.993 16.025 1.00 87.81 96 HIS A N 1
ATOM 766 C CA . HIS A 1 96 ? -5.580 -12.019 16.045 1.00 87.81 96 HIS A CA 1
ATOM 767 C C . HIS A 1 96 ? -6.225 -10.791 16.712 1.00 87.81 96 HIS A C 1
ATOM 769 O O . HIS A 1 96 ? -7.386 -10.837 17.110 1.00 87.81 96 HIS A O 1
ATOM 775 N N . SER A 1 97 ? -5.485 -9.683 16.803 1.00 90.25 97 SER A N 1
ATOM 776 C CA . SER A 1 97 ? -5.965 -8.444 17.413 1.00 90.25 97 SER A CA 1
ATOM 777 C C . SER A 1 97 ? -6.896 -7.637 16.512 1.00 90.25 97 SER A C 1
ATOM 779 O O . SER A 1 97 ? -6.870 -7.743 15.279 1.00 90.25 97 SER A O 1
ATOM 781 N N . LEU A 1 98 ? -7.666 -6.730 17.122 1.00 90.75 98 LEU A N 1
ATOM 782 C CA . LEU A 1 98 ? -8.481 -5.768 16.378 1.00 90.75 98 LEU A CA 1
ATOM 783 C C . LEU A 1 98 ? -7.617 -4.868 15.480 1.00 90.75 98 LEU A C 1
ATOM 785 O O . LEU A 1 98 ? -8.012 -4.557 14.353 1.00 90.75 98 LEU A O 1
ATOM 789 N N . PHE A 1 99 ? -6.426 -4.472 15.945 1.00 93.56 99 PHE A N 1
ATOM 790 C CA . PHE A 1 99 ? -5.482 -3.721 15.122 1.00 93.56 99 PHE A CA 1
ATOM 791 C C . PHE A 1 99 ? -5.053 -4.530 13.899 1.00 93.56 99 PHE A C 1
ATOM 793 O O . PHE A 1 99 ? -5.131 -4.005 12.788 1.00 93.56 99 PHE A O 1
ATOM 800 N N . GLN A 1 100 ? -4.682 -5.806 14.070 1.00 94.19 100 GLN A N 1
ATOM 801 C CA . GLN A 1 100 ? -4.323 -6.680 12.949 1.00 94.19 100 GLN A CA 1
ATOM 802 C C . GLN A 1 100 ? -5.463 -6.779 11.931 1.00 94.19 100 GLN A C 1
ATOM 804 O O . GLN A 1 100 ? -5.235 -6.678 10.727 1.00 94.19 100 GLN A O 1
ATOM 809 N N . TYR A 1 101 ? -6.698 -6.921 12.421 1.00 93.19 101 TYR A N 1
ATOM 810 C CA . TYR A 1 101 ? -7.882 -7.029 11.578 1.00 93.19 101 TYR A CA 1
ATOM 811 C C . TYR A 1 101 ? -8.204 -5.740 10.820 1.00 93.19 101 TYR A C 1
ATOM 813 O O . TYR A 1 101 ? -8.758 -5.806 9.724 1.00 93.19 101 TYR A O 1
ATOM 821 N N . ILE A 1 102 ? -7.887 -4.565 11.372 1.00 93.69 102 ILE A N 1
ATOM 822 C CA . ILE A 1 102 ? -8.197 -3.258 10.771 1.00 93.69 102 ILE A CA 1
ATOM 823 C C . ILE A 1 102 ? -7.056 -2.727 9.891 1.00 93.69 102 ILE A C 1
ATOM 825 O O . ILE A 1 102 ? -7.322 -2.024 8.911 1.00 93.69 102 ILE A O 1
ATOM 829 N N . ASN A 1 103 ? -5.806 -3.067 10.193 1.00 95.19 103 ASN A N 1
ATOM 830 C CA . ASN A 1 103 ? -4.616 -2.462 9.605 1.00 95.19 103 ASN A CA 1
ATOM 831 C C . ASN A 1 103 ? -4.482 -2.709 8.090 1.00 95.19 103 ASN A C 1
ATOM 833 O O . ASN A 1 103 ? -4.143 -3.800 7.648 1.00 95.19 103 ASN A O 1
ATOM 837 N N . ARG A 1 104 ? -4.688 -1.662 7.277 1.00 95.06 104 ARG A N 1
ATOM 838 C CA . ARG A 1 104 ? -4.370 -1.631 5.829 1.00 95.06 104 ARG A CA 1
ATOM 839 C C . ARG A 1 104 ? -3.337 -0.553 5.494 1.00 95.06 104 ARG A C 1
ATOM 841 O O . ARG A 1 104 ? -3.302 -0.037 4.378 1.00 95.06 104 ARG A O 1
ATOM 848 N N . THR A 1 105 ? -2.528 -0.163 6.476 1.00 95.19 105 THR A N 1
ATOM 849 C CA . THR A 1 105 ? -1.535 0.899 6.297 1.00 95.19 105 THR A CA 1
ATOM 850 C C . THR A 1 105 ? -0.390 0.421 5.407 1.00 95.19 105 THR A C 1
ATOM 852 O O . THR A 1 105 ? 0.061 -0.717 5.520 1.00 95.19 105 THR A O 1
ATOM 855 N N . SER A 1 106 ? 0.077 1.288 4.506 1.00 94.12 106 SER A N 1
ATOM 856 C CA . SER A 1 106 ? 1.202 0.973 3.611 1.00 94.12 106 SER A CA 1
ATOM 857 C C . SER A 1 106 ? 2.546 1.490 4.126 1.00 94.12 106 SER A C 1
ATOM 859 O O . SER A 1 106 ? 3.591 1.015 3.703 1.00 94.12 106 SER A O 1
ATOM 861 N N . THR A 1 107 ? 2.534 2.465 5.039 1.00 94.44 107 THR A N 1
ATOM 862 C CA . THR A 1 107 ? 3.741 3.142 5.528 1.00 94.44 107 THR A CA 1
ATOM 863 C C . THR A 1 107 ? 3.900 2.978 7.032 1.00 94.44 107 THR A C 1
ATOM 865 O O . THR A 1 107 ? 2.917 2.868 7.770 1.00 94.44 107 THR A O 1
ATOM 868 N N . LEU A 1 108 ? 5.146 3.032 7.511 1.00 93.38 108 LEU A N 1
ATOM 869 C CA . LEU A 1 108 ? 5.442 2.984 8.944 1.00 93.38 108 LEU A CA 1
ATOM 870 C C . LEU A 1 108 ? 4.751 4.124 9.706 1.00 93.38 108 LEU A C 1
ATOM 872 O O . LEU A 1 108 ? 4.135 3.888 10.741 1.00 93.38 108 LEU A O 1
ATOM 876 N N . THR A 1 109 ? 4.793 5.344 9.167 1.00 95.00 109 THR A N 1
ATOM 877 C CA . THR A 1 109 ? 4.121 6.507 9.763 1.00 95.00 109 THR A CA 1
ATOM 878 C C . THR A 1 109 ? 2.608 6.308 9.835 1.00 95.00 109 THR A C 1
ATOM 880 O O . THR A 1 109 ? 1.998 6.631 10.851 1.00 95.00 109 THR A O 1
ATOM 883 N N . GLY A 1 110 ? 1.999 5.727 8.794 1.00 95.00 110 GLY A N 1
ATOM 884 C CA . GLY A 1 110 ? 0.580 5.374 8.796 1.00 95.00 110 GLY A CA 1
ATOM 885 C C . GLY A 1 110 ? 0.244 4.346 9.875 1.00 95.00 110 GLY A C 1
ATOM 886 O O . GLY A 1 110 ? -0.721 4.534 10.613 1.00 95.00 110 GLY A O 1
ATOM 887 N N . LYS A 1 111 ? 1.077 3.308 10.023 1.00 95.12 111 LYS A N 1
ATOM 888 C CA . LYS A 1 111 ? 0.935 2.280 11.063 1.00 95.12 111 LYS A CA 1
ATOM 889 C C . LYS A 1 111 ? 0.990 2.878 12.473 1.00 95.12 111 LYS A C 1
ATOM 891 O O . LYS A 1 111 ? 0.112 2.602 13.283 1.00 95.12 111 LYS A O 1
ATOM 896 N N . ILE A 1 112 ? 1.976 3.739 12.739 1.00 95.31 112 ILE A N 1
ATOM 897 C CA . ILE A 1 112 ? 2.122 4.448 14.022 1.00 95.31 112 ILE A CA 1
ATOM 898 C C . ILE A 1 112 ? 0.908 5.352 14.281 1.00 95.31 112 ILE A C 1
ATOM 900 O O . ILE A 1 112 ? 0.375 5.367 15.386 1.00 95.31 112 ILE A O 1
ATOM 904 N N . CYS A 1 113 ? 0.439 6.083 13.265 1.00 95.38 113 CYS A N 1
ATOM 905 C CA . CYS A 1 113 ? -0.739 6.943 13.382 1.00 95.38 113 CYS A CA 1
ATOM 906 C C . CYS A 1 113 ? -1.996 6.139 13.751 1.00 95.38 113 CYS A C 1
ATOM 908 O O . CYS A 1 113 ? -2.698 6.497 14.697 1.00 95.38 113 CYS A O 1
ATOM 910 N N . LEU A 1 114 ? -2.234 5.014 13.069 1.00 95.44 114 LEU A N 1
ATOM 911 C CA . LEU A 1 114 ? -3.346 4.116 13.378 1.00 95.44 114 LEU A CA 1
ATOM 912 C C . LEU A 1 114 ? -3.230 3.542 14.797 1.00 95.44 114 LEU A C 1
ATOM 914 O O . LEU A 1 114 ? -4.214 3.530 15.530 1.00 95.44 114 LEU A O 1
ATOM 918 N N . ALA A 1 115 ? -2.035 3.117 15.213 1.00 93.06 115 ALA A N 1
ATOM 919 C CA . ALA A 1 115 ? -1.810 2.591 16.558 1.00 93.06 115 ALA A CA 1
ATOM 920 C C . ALA A 1 115 ? -2.077 3.652 17.638 1.00 93.06 115 ALA A C 1
ATOM 922 O O . ALA A 1 115 ? -2.705 3.368 18.658 1.00 93.06 115 ALA A O 1
ATOM 923 N N . ASN A 1 116 ? -1.681 4.903 17.394 1.00 92.00 116 ASN A N 1
ATOM 924 C CA . ASN A 1 116 ? -1.995 6.018 18.284 1.00 92.00 116 ASN A CA 1
ATOM 925 C C . ASN A 1 116 ? -3.506 6.268 18.384 1.00 92.00 116 ASN A C 1
ATOM 927 O O . ASN A 1 116 ? -3.996 6.569 19.467 1.00 92.00 116 ASN A O 1
ATOM 931 N N . TRP A 1 117 ? -4.266 6.104 17.296 1.00 92.44 117 TRP A N 1
ATOM 932 C CA . TRP A 1 117 ? -5.729 6.219 17.347 1.00 92.44 117 TRP A CA 1
ATOM 933 C C . TRP A 1 117 ? -6.392 5.125 18.187 1.00 92.44 117 TRP A C 1
ATOM 935 O O . TRP A 1 117 ? -7.417 5.398 18.805 1.00 92.44 117 TRP A O 1
ATOM 945 N N . PHE A 1 118 ? -5.816 3.922 18.228 1.00 89.00 118 PHE A N 1
ATOM 946 C CA . PHE A 1 118 ? -6.278 2.836 19.099 1.00 89.00 118 PHE A CA 1
ATOM 947 C C . PHE A 1 118 ? -5.926 3.092 20.569 1.00 89.00 118 PHE A C 1
ATOM 949 O O . PHE A 1 118 ? -6.748 2.855 21.448 1.00 89.00 118 PHE A O 1
ATOM 956 N N . ASN A 1 119 ? -4.727 3.614 20.838 1.00 85.75 119 ASN A N 1
ATOM 957 C CA . ASN A 1 119 ? -4.271 3.927 22.195 1.00 85.75 119 ASN A CA 1
ATOM 958 C C . ASN A 1 119 ? -4.903 5.198 22.782 1.00 85.75 119 ASN A C 1
ATOM 960 O O . ASN A 1 119 ? -4.914 5.388 23.994 1.00 85.75 119 ASN A O 1
ATOM 964 N N . THR A 1 120 ? -5.372 6.120 21.944 1.00 87.81 120 THR A N 1
ATOM 965 C CA . THR A 1 120 ? -5.919 7.411 22.378 1.00 87.81 120 THR A CA 1
ATOM 966 C C . THR A 1 120 ? -7.195 7.709 21.594 1.00 87.81 120 THR A C 1
ATOM 968 O O . THR A 1 120 ? -7.155 8.429 20.588 1.00 87.81 120 THR A O 1
ATOM 971 N N . PRO A 1 121 ? -8.337 7.135 22.018 1.00 87.00 121 PRO A N 1
ATOM 972 C CA . PRO A 1 121 ? -9.610 7.369 21.357 1.00 87.00 121 PRO A CA 1
ATOM 973 C C . PRO A 1 121 ? -10.033 8.836 21.481 1.00 87.00 121 PRO A C 1
ATOM 975 O O . PRO A 1 121 ? -9.698 9.542 22.435 1.00 87.00 121 PRO A O 1
ATOM 978 N N . LEU A 1 122 ? -10.786 9.298 20.485 1.00 92.44 122 LEU A N 1
ATOM 979 C CA . LEU A 1 122 ? -11.390 10.624 20.508 1.00 92.44 122 LEU A CA 1
ATOM 980 C C . LEU A 1 122 ? -12.552 10.647 21.506 1.00 92.44 122 LEU A C 1
ATOM 982 O O . LEU A 1 122 ? -13.353 9.718 21.542 1.00 92.44 122 LEU A O 1
ATOM 986 N N . ASN A 1 123 ? -12.663 11.737 22.266 1.00 93.50 123 ASN A N 1
ATOM 987 C CA . ASN A 1 123 ? -13.715 11.921 23.275 1.00 93.50 123 ASN A CA 1
ATOM 988 C C . ASN A 1 123 ? -14.732 13.010 22.899 1.00 93.50 123 ASN A C 1
ATOM 990 O O . ASN A 1 123 ? -15.729 13.187 23.594 1.00 93.50 123 ASN A O 1
ATOM 994 N N . LYS A 1 124 ? -14.470 13.772 21.831 1.00 96.50 124 LYS A N 1
ATOM 995 C CA . LYS A 1 124 ? -15.360 14.828 21.340 1.00 96.50 124 LYS A CA 1
ATOM 996 C C . LYS A 1 124 ? -16.156 14.315 20.151 1.00 96.50 124 LYS A C 1
ATOM 998 O O . LYS A 1 124 ? -15.573 13.747 19.231 1.00 96.50 124 LYS A O 1
ATOM 1003 N N . GLN A 1 125 ? -17.461 14.559 20.169 1.00 96.19 125 GLN A N 1
ATOM 1004 C CA . GLN A 1 125 ? -18.370 14.134 19.107 1.00 96.19 125 GLN A CA 1
ATOM 1005 C C . GLN A 1 125 ? -17.950 14.692 17.741 1.00 96.19 125 GLN A C 1
ATOM 1007 O O . GLN A 1 125 ? -17.759 13.907 16.817 1.00 96.19 125 GLN A O 1
ATOM 1012 N N . ASP A 1 126 ? -17.700 16.000 17.648 1.00 97.19 126 ASP A N 1
ATOM 1013 C CA . ASP A 1 126 ? -17.319 16.657 16.390 1.00 97.19 126 ASP A CA 1
ATOM 1014 C C . ASP A 1 126 ? -16.071 16.016 15.751 1.00 97.19 126 ASP A C 1
ATOM 1016 O O . ASP A 1 126 ? -16.042 15.742 14.553 1.00 97.19 126 ASP A O 1
ATOM 1020 N N . ASP A 1 127 ? -15.043 15.700 16.549 1.00 96.38 127 ASP A N 1
ATOM 1021 C CA . ASP A 1 127 ? -13.815 15.062 16.051 1.00 96.38 127 ASP A CA 1
ATOM 1022 C C . ASP A 1 127 ? -14.078 13.632 15.539 1.00 96.38 127 ASP A C 1
ATOM 1024 O O . ASP A 1 127 ? -13.461 13.186 14.566 1.00 96.38 127 ASP A O 1
ATOM 1028 N N . ILE A 1 128 ? -14.982 12.898 16.199 1.00 96.31 128 ILE A N 1
ATOM 1029 C CA . ILE A 1 128 ? -15.382 11.543 15.797 1.00 96.31 128 ILE A CA 1
ATOM 1030 C C . ILE A 1 128 ? -16.144 11.596 14.472 1.00 96.31 128 ILE A C 1
ATOM 1032 O O . ILE A 1 128 ? -15.831 10.823 13.565 1.00 96.31 128 ILE A O 1
ATOM 1036 N N . GLU A 1 129 ? -17.115 12.501 14.345 1.00 97.69 129 GLU A N 1
ATOM 1037 C CA . GLU A 1 129 ? -17.924 12.672 13.135 1.00 97.69 129 GLU A CA 1
ATOM 1038 C C . GLU A 1 129 ? -17.058 13.081 11.941 1.00 97.69 129 GLU A C 1
ATOM 1040 O O . GLU A 1 129 ? -17.131 12.435 10.895 1.00 97.69 129 GLU A O 1
ATOM 1045 N N . ASN A 1 130 ? -16.140 14.033 12.137 1.00 97.38 130 ASN A N 1
ATOM 1046 C CA . ASN A 1 130 ? -15.172 14.441 11.117 1.00 97.38 130 ASN A CA 1
ATOM 1047 C C . ASN A 1 130 ? -14.317 13.259 10.629 1.00 97.38 130 ASN A C 1
ATOM 1049 O O . ASN A 1 130 ? -14.109 13.080 9.428 1.00 97.38 130 ASN A O 1
ATOM 1053 N N . ARG A 1 131 ? -13.831 12.403 11.541 1.00 95.81 131 ARG A N 1
ATOM 1054 C CA . ARG A 1 131 ? -13.058 11.209 11.154 1.00 95.81 131 ARG A CA 1
ATOM 1055 C C . ARG A 1 131 ? -13.919 10.192 10.405 1.00 95.81 131 ARG A C 1
ATOM 1057 O O . ARG A 1 131 ? -13.442 9.580 9.453 1.00 95.81 131 ARG A O 1
ATOM 1064 N N . GLN A 1 132 ? -15.165 9.987 10.828 1.00 96.31 132 GLN A N 1
ATOM 1065 C CA . GLN A 1 132 ? -16.087 9.086 10.136 1.00 96.31 132 GLN A CA 1
ATOM 1066 C C . GLN A 1 132 ? -16.405 9.583 8.725 1.00 96.31 132 GLN A C 1
ATOM 1068 O O . GLN A 1 132 ? -16.438 8.775 7.800 1.00 96.31 132 GLN A O 1
ATOM 1073 N N . GLU A 1 133 ? -16.608 10.887 8.546 1.00 97.38 133 GLU A N 1
ATOM 1074 C CA . GLU A 1 133 ? -16.828 11.499 7.236 1.00 97.38 133 GLU A CA 1
ATOM 1075 C C . GLU A 1 133 ? -15.607 11.330 6.325 1.00 97.38 133 GLU A C 1
ATOM 1077 O O . GLU A 1 133 ? -15.750 10.819 5.214 1.00 97.38 133 GLU A O 1
ATOM 1082 N N . ALA A 1 134 ? -14.401 11.594 6.840 1.00 95.12 134 ALA A N 1
ATOM 1083 C CA . ALA A 1 134 ? -13.149 11.394 6.107 1.00 95.12 134 ALA A CA 1
ATOM 1084 C C . ALA A 1 134 ? -12.918 9.934 5.665 1.00 95.12 134 ALA A C 1
ATOM 1086 O O . ALA A 1 134 ? -12.229 9.680 4.680 1.00 95.12 134 ALA A O 1
ATOM 1087 N N . VAL A 1 135 ? -13.482 8.953 6.381 1.00 94.88 135 VAL A N 1
ATOM 1088 C CA . VAL A 1 135 ? -13.459 7.537 5.971 1.00 94.88 135 VAL A CA 1
ATOM 1089 C C . VAL A 1 135 ? -14.580 7.214 4.978 1.00 94.88 135 VAL A C 1
ATOM 1091 O O . VAL A 1 135 ? -14.371 6.410 4.068 1.00 94.88 135 VAL A O 1
ATOM 1094 N N . ARG A 1 136 ? -15.765 7.822 5.131 1.00 96.50 136 ARG A N 1
ATOM 1095 C CA . ARG A 1 136 ? -16.923 7.611 4.244 1.00 96.50 136 ARG A CA 1
ATOM 1096 C C . ARG A 1 136 ? -16.690 8.162 2.843 1.00 96.50 136 ARG A C 1
ATOM 1098 O O . ARG A 1 136 ? -17.093 7.505 1.889 1.00 96.50 136 ARG A O 1
ATOM 1105 N N . GLU A 1 137 ? -16.034 9.312 2.721 1.00 96.00 137 GLU A N 1
ATOM 1106 C CA . GLU A 1 137 ? -15.746 9.961 1.437 1.00 96.00 137 GLU A CA 1
ATOM 1107 C C . GLU A 1 137 ? -15.040 9.015 0.434 1.00 96.00 137 GLU A C 1
ATOM 1109 O O . GLU A 1 137 ? -15.577 8.814 -0.656 1.00 96.00 137 GLU A O 1
ATOM 1114 N N . PRO A 1 138 ? -13.913 8.348 0.766 1.00 95.00 138 PRO A N 1
ATOM 1115 C CA . PRO A 1 138 ? -13.245 7.420 -0.151 1.00 95.00 138 PRO A CA 1
ATOM 1116 C C . PRO A 1 138 ? -13.813 5.990 -0.135 1.00 95.00 138 PRO A C 1
ATOM 1118 O O . PRO A 1 138 ? -13.404 5.161 -0.952 1.00 95.00 138 PRO A O 1
ATOM 1121 N N . ALA A 1 139 ? -14.719 5.645 0.788 1.00 95.00 139 ALA A N 1
ATOM 1122 C CA . ALA A 1 139 ? -15.256 4.288 0.920 1.00 95.00 139 ALA A CA 1
ATOM 1123 C C . ALA A 1 139 ? -15.833 3.690 -0.388 1.00 95.00 139 ALA A C 1
ATOM 1125 O O . ALA A 1 139 ? -15.479 2.540 -0.692 1.00 95.00 139 ALA A O 1
ATOM 1126 N N . PRO A 1 140 ? -16.656 4.404 -1.191 1.00 96.50 140 PRO A N 1
ATOM 1127 C CA . PRO A 1 140 ? -17.207 3.847 -2.431 1.00 96.50 140 PRO A CA 1
ATOM 1128 C C . PRO A 1 140 ? -16.156 3.664 -3.539 1.00 96.50 140 PRO A C 1
ATOM 1130 O O . PRO A 1 140 ? -16.305 2.786 -4.389 1.00 96.50 140 PRO A O 1
ATOM 1133 N N . GLU A 1 141 ? -15.057 4.418 -3.502 1.00 96.69 141 GLU A N 1
ATOM 1134 C CA . GLU A 1 141 ? -14.030 4.445 -4.549 1.00 96.69 141 GLU A CA 1
ATOM 1135 C C . GLU A 1 141 ? -13.003 3.313 -4.382 1.00 96.69 141 GLU A C 1
ATOM 1137 O O . GLU A 1 141 ? -11.829 3.529 -4.068 1.00 96.69 141 GLU A O 1
ATOM 1142 N N . LEU A 1 142 ? -13.442 2.064 -4.582 1.00 94.00 142 LEU A N 1
ATOM 1143 C CA . LEU A 1 142 ? -12.602 0.870 -4.405 1.00 94.00 142 LEU A CA 1
ATOM 1144 C C . LEU A 1 142 ? -11.285 0.948 -5.192 1.00 94.00 142 LEU A C 1
ATOM 1146 O O . LEU A 1 142 ? -10.223 0.659 -4.638 1.00 94.00 142 LEU A O 1
ATOM 1150 N N . THR A 1 143 ? -11.353 1.343 -6.467 1.00 95.25 143 THR A N 1
ATOM 1151 C CA . THR A 1 143 ? -10.173 1.439 -7.337 1.00 95.25 143 THR A CA 1
ATOM 1152 C C . THR A 1 143 ? -9.173 2.439 -6.774 1.00 95.25 143 THR A C 1
ATOM 1154 O O . THR A 1 143 ? -8.009 2.093 -6.606 1.00 95.25 143 THR A O 1
ATOM 1157 N N . VAL A 1 144 ? -9.628 3.635 -6.392 1.00 94.94 144 VAL A N 1
ATOM 1158 C CA . VAL A 1 144 ? -8.760 4.683 -5.836 1.00 94.94 144 VAL A CA 1
ATOM 1159 C C . VAL A 1 144 ? -8.108 4.213 -4.539 1.00 94.94 144 VAL A C 1
ATOM 1161 O O . VAL A 1 144 ? -6.895 4.335 -4.385 1.00 94.94 144 VAL A O 1
ATOM 1164 N N . ARG A 1 145 ? -8.879 3.606 -3.625 1.00 95.00 145 ARG A N 1
ATOM 1165 C CA . ARG A 1 145 ? -8.342 3.070 -2.362 1.00 95.00 145 ARG A CA 1
ATOM 1166 C C . ARG A 1 145 ? -7.272 2.008 -2.596 1.00 95.00 145 ARG A C 1
ATOM 1168 O O . ARG A 1 145 ? -6.246 2.002 -1.916 1.00 95.00 145 ARG A O 1
ATOM 1175 N N . GLN A 1 146 ? -7.501 1.110 -3.551 1.00 95.12 146 GLN A N 1
ATOM 1176 C CA . GLN A 1 146 ? -6.551 0.053 -3.868 1.00 95.12 146 GLN A CA 1
ATOM 1177 C C . GLN A 1 146 ? -5.282 0.606 -4.523 1.00 95.12 146 GLN A C 1
ATOM 1179 O O . GLN A 1 146 ? -4.184 0.238 -4.112 1.00 95.12 146 GLN A O 1
ATOM 1184 N N . GLU A 1 147 ? -5.416 1.499 -5.505 1.00 95.62 147 GLU A N 1
ATOM 1185 C CA . GLU A 1 147 ? -4.274 2.136 -6.168 1.00 95.62 147 GLU A CA 1
ATOM 1186 C C . GLU A 1 147 ? -3.438 2.942 -5.173 1.00 95.62 147 GLU A C 1
ATOM 1188 O O . GLU A 1 147 ? -2.223 2.767 -5.127 1.00 95.62 147 GLU A O 1
ATOM 1193 N N . PHE A 1 148 ? -4.083 3.723 -4.302 1.00 95.25 148 PHE A N 1
ATOM 1194 C CA . PHE A 1 148 ? -3.416 4.470 -3.239 1.00 95.25 148 PHE A CA 1
ATOM 1195 C C . PHE A 1 148 ? -2.605 3.554 -2.315 1.00 95.25 148 PHE A C 1
ATOM 1197 O O . PHE A 1 148 ? -1.435 3.821 -2.031 1.00 95.25 148 PHE A O 1
ATOM 1204 N N . ARG A 1 149 ? -3.196 2.431 -1.885 1.00 95.12 149 ARG A N 1
ATOM 1205 C CA . ARG A 1 149 ? -2.505 1.455 -1.035 1.00 95.12 149 ARG A CA 1
ATOM 1206 C C . ARG A 1 149 ? -1.303 0.834 -1.743 1.00 95.12 149 ARG A C 1
ATOM 1208 O O . ARG A 1 149 ? -0.249 0.733 -1.118 1.00 95.12 149 ARG A O 1
ATOM 1215 N N . ILE A 1 150 ? -1.451 0.437 -3.011 1.00 96.38 150 ILE A N 1
ATOM 1216 C CA . ILE A 1 150 ? -0.361 -0.139 -3.814 1.00 96.38 150 ILE A CA 1
ATOM 1217 C C . ILE A 1 150 ? 0.769 0.874 -3.965 1.00 96.38 150 ILE A C 1
ATOM 1219 O O . ILE A 1 150 ? 1.916 0.530 -3.715 1.00 96.38 150 ILE A O 1
ATOM 1223 N N . THR A 1 151 ? 0.458 2.123 -4.320 1.00 95.00 151 THR A N 1
ATOM 1224 C CA . THR A 1 151 ? 1.465 3.181 -4.458 1.00 95.00 151 THR A CA 1
ATOM 1225 C C . THR A 1 151 ? 2.232 3.418 -3.162 1.00 95.00 151 THR A C 1
ATOM 1227 O O . THR A 1 151 ? 3.421 3.683 -3.224 1.00 95.00 151 THR A O 1
ATOM 1230 N N . GLY A 1 152 ? 1.592 3.289 -1.997 1.00 93.62 152 GLY A N 1
ATOM 1231 C CA . GLY A 1 152 ? 2.290 3.392 -0.714 1.00 93.62 152 GLY A CA 1
ATOM 1232 C C . GLY A 1 152 ? 3.161 2.182 -0.345 1.00 93.62 152 GLY A C 1
ATOM 1233 O O . GLY A 1 152 ? 3.926 2.289 0.607 1.00 93.62 152 GLY A O 1
ATOM 1234 N N . LEU A 1 153 ? 3.002 1.037 -1.023 1.00 92.31 153 LEU A N 1
ATOM 1235 C CA . LEU A 1 153 ? 3.775 -0.196 -0.796 1.00 92.31 153 LEU A CA 1
ATOM 1236 C C . LEU A 1 153 ? 4.957 -0.360 -1.766 1.00 92.31 153 LEU A C 1
ATOM 1238 O O . LEU A 1 153 ? 5.775 -1.258 -1.556 1.00 92.31 153 LEU A O 1
ATOM 1242 N N . LEU A 1 154 ? 4.993 0.443 -2.832 1.00 91.06 154 LEU A N 1
ATOM 1243 C CA . LEU A 1 154 ? 6.079 0.523 -3.813 1.00 91.06 154 LEU A CA 1
ATOM 1244 C C . LEU A 1 154 ? 7.120 1.551 -3.359 1.00 91.06 154 LEU A C 1
ATOM 1246 O O . LEU A 1 154 ? 8.325 1.260 -3.509 1.00 91.06 154 LEU A O 1
#

pLDDT: mean 86.72, std 11.7, range [51.0, 97.69]

Foldseek 3Di:
DLVVLVVVLVVVCVVCVPDDPVVNVVSNCVSVVVSVVVVVVVVVVVVVVLLVVLLVVVVVCVVVLVVVNLVVFAQPPVLQDPPQPCCPVQQCGDPSHPLSSPDLALDPVSSVVSSVCSSDPDDDPVVVVVVVVVCVVCVVVPVVVSSVSSVSND

Radius of gyration: 26.42 Å; chains: 1; bounding box: 57×33×72 Å

Organism: NCBI:txid433724

InterPro domains:
  IPR007696 DNA mismatch repair protein MutS, core [PF05192] (95-147)
  IPR036187 DNA mismatch repair protein MutS, core domain superfamily [SSF48334] (95-149)

Secondary structure (DSSP, 8-state):
-HHHHHHHHHHHHHHTTTS-HHHHHHHHHHHHHHHHHHHHHHHHHHHHHHHHHHHHHHHHHHHHHHTT--TTS---GGG--TTSTTTTTTT-SSTT-HHHHH----SHHHHHHHHHHHHS----HHHHHHHHHHHHTTTT-HHHHHHHHHHHH-

Sequence (154 aa):
MRLIVFAAGITGIICFRNESHVFIAGIAACTFIPFLALVKRHNRLFHRKEFLEKKTEINEWELKAIGYDTSAFAGGEEFINPAHPYSYDLDLFGSHSLFQYINRTSTLTGKICLANWFNTPLNKQDDIENRQEAVREPAPELTVRQEFRITGLL